Protein AF-A0A0T7L439-F1 (afdb_monomer_lite)

Foldseek 3Di:
DDPVVVVLVVVLVVLVVVVVPDDDDDPVSVVVNCCSVVVVVVVVVVVVVVVVVVVVVVVVVVVD

Sequence (64 aa):
MSHSKLWANVACAAGTVKFVMLPDPSAEIWAVYLGIVGGYAVARSLVSVKRQEVENESRETAGE

Secondary structure (DSSP, 8-state):
--HHHHHHHHHHHHHHHHHHTSSS--HHHHHHHHHHHHHHHHHHHHHHHHHHHHHHHHHHHTT-

Structure (mmCIF, N/CA/C/O backbone):
data_AF-A0A0T7L439-F1
#
_entry.id   AF-A0A0T7L439-F1
#
loop_
_atom_site.group_PDB
_atom_site.id
_atom_s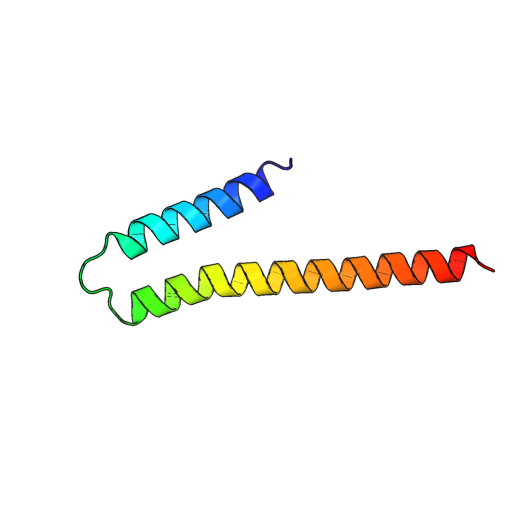ite.type_symbol
_atom_site.label_atom_id
_atom_site.label_alt_id
_atom_site.label_comp_id
_atom_site.label_asym_id
_atom_site.label_entity_id
_atom_site.label_seq_id
_atom_site.pdbx_PDB_ins_code
_atom_site.Cartn_x
_atom_site.Cartn_y
_atom_site.Cartn_z
_atom_site.occupancy
_atom_site.B_iso_or_equiv
_atom_site.auth_seq_id
_atom_site.auth_comp_id
_atom_site.auth_asym_id
_atom_site.auth_atom_id
_atom_site.pdbx_PDB_model_num
ATOM 1 N N . MET A 1 1 ? -21.737 0.979 -0.911 1.00 50.97 1 MET A N 1
ATOM 2 C CA . MET A 1 1 ? -20.260 1.029 -0.815 1.00 50.97 1 MET A CA 1
ATOM 3 C C . MET A 1 1 ? -19.846 2.482 -0.634 1.00 50.97 1 MET A C 1
ATOM 5 O O . MET A 1 1 ? -20.182 3.292 -1.482 1.00 50.97 1 MET A O 1
ATOM 9 N N . SER A 1 2 ? -19.218 2.844 0.489 1.00 65.81 2 SER A N 1
ATOM 10 C CA . SER A 1 2 ? -18.768 4.227 0.733 1.00 65.81 2 SER A CA 1
ATOM 11 C C . SER A 1 2 ? -17.646 4.591 -0.246 1.00 65.81 2 SER A C 1
ATOM 13 O O . SER A 1 2 ? -16.695 3.818 -0.385 1.00 65.81 2 SER A O 1
ATOM 15 N N . HIS A 1 3 ? -17.741 5.752 -0.905 1.00 62.00 3 HIS A N 1
ATOM 16 C CA . HIS A 1 3 ? -16.737 6.244 -1.855 1.00 62.00 3 HIS A CA 1
ATOM 17 C C . HIS A 1 3 ? -15.313 6.181 -1.282 1.00 62.00 3 HIS A C 1
ATOM 19 O O . HIS A 1 3 ? -14.401 5.724 -1.963 1.00 62.00 3 HIS A O 1
ATOM 25 N N . SER A 1 4 ? -15.123 6.516 -0.005 1.00 69.69 4 SER A N 1
ATOM 26 C CA . SER A 1 4 ? -13.810 6.481 0.652 1.00 69.69 4 SER A CA 1
ATOM 27 C C . SER A 1 4 ? -13.193 5.078 0.701 1.00 69.69 4 SER A C 1
ATOM 29 O O . SER A 1 4 ? -11.985 4.928 0.538 1.00 69.69 4 SER A O 1
ATOM 31 N N . LYS A 1 5 ? -14.008 4.024 0.871 1.00 64.56 5 LYS A N 1
ATOM 32 C CA . LYS A 1 5 ? -13.521 2.633 0.828 1.00 64.56 5 LYS A CA 1
ATOM 33 C C . LYS A 1 5 ? -13.142 2.208 -0.591 1.00 64.56 5 LYS A C 1
ATOM 35 O O . LYS A 1 5 ? -12.192 1.447 -0.748 1.00 64.56 5 LYS A O 1
ATOM 40 N N . LEU A 1 6 ? -13.865 2.681 -1.608 1.00 72.31 6 LEU A N 1
ATOM 41 C CA . LEU A 1 6 ? -13.547 2.397 -3.008 1.00 72.31 6 LEU A CA 1
ATOM 42 C C . LEU A 1 6 ? -12.206 3.041 -3.390 1.00 72.31 6 LEU A C 1
ATOM 44 O O . LEU A 1 6 ? -11.301 2.348 -3.843 1.00 72.31 6 LEU A O 1
ATOM 48 N N . TRP A 1 7 ? -12.048 4.337 -3.112 1.00 75.75 7 TRP A N 1
ATOM 49 C CA . TRP A 1 7 ? -10.837 5.094 -3.436 1.00 75.75 7 TRP A CA 1
ATOM 50 C C . TRP A 1 7 ? -9.589 4.587 -2.707 1.00 75.75 7 TRP A C 1
ATOM 52 O O . TRP A 1 7 ? -8.520 4.556 -3.309 1.00 75.75 7 TRP A O 1
ATOM 62 N N . ALA A 1 8 ? -9.715 4.107 -1.465 1.00 73.00 8 ALA A N 1
ATOM 63 C CA . ALA A 1 8 ? -8.596 3.488 -0.749 1.00 73.00 8 ALA A CA 1
ATOM 64 C C . ALA A 1 8 ? -8.080 2.216 -1.449 1.00 73.00 8 ALA A C 1
ATOM 66 O O . ALA A 1 8 ? -6.873 2.030 -1.589 1.00 73.00 8 ALA A O 1
ATOM 67 N N . ASN A 1 9 ? -8.986 1.361 -1.937 1.00 77.12 9 ASN A N 1
ATOM 68 C CA . ASN A 1 9 ? -8.597 0.167 -2.692 1.00 77.12 9 ASN A CA 1
ATOM 69 C C . ASN A 1 9 ? -8.015 0.531 -4.063 1.00 77.12 9 ASN A C 1
ATOM 71 O O . ASN A 1 9 ? -7.033 -0.072 -4.482 1.00 77.12 9 ASN A O 1
ATOM 75 N N . VAL A 1 10 ? -8.584 1.536 -4.738 1.00 80.12 10 VAL A N 1
ATOM 76 C CA . VAL A 1 10 ? -8.085 2.036 -6.030 1.00 80.12 10 VAL A CA 1
ATOM 77 C C . VAL A 1 10 ? -6.674 2.610 -5.894 1.00 80.12 10 VAL A C 1
ATOM 79 O O . VAL A 1 10 ? -5.817 2.294 -6.712 1.00 80.12 10 VAL A O 1
ATOM 82 N N . ALA A 1 11 ? -6.399 3.399 -4.852 1.00 76.00 11 ALA A N 1
ATOM 83 C CA . ALA A 1 11 ? -5.067 3.941 -4.586 1.00 76.00 11 ALA A CA 1
ATOM 84 C C . ALA A 1 11 ? -4.045 2.831 -4.296 1.00 76.00 11 ALA A C 1
ATOM 86 O O . ALA A 1 11 ? -2.937 2.860 -4.828 1.00 76.00 11 ALA A O 1
ATOM 87 N N . CYS A 1 12 ? -4.442 1.824 -3.511 1.00 75.38 12 CYS A N 1
ATOM 88 C CA . CYS A 1 12 ? -3.611 0.655 -3.231 1.00 75.38 12 CYS A CA 1
ATOM 89 C C . CYS A 1 12 ? -3.299 -0.123 -4.521 1.00 75.38 12 CYS A C 1
ATOM 91 O O . CYS A 1 12 ? -2.136 -0.360 -4.831 1.00 75.38 12 CYS A O 1
ATOM 93 N N . ALA A 1 13 ? -4.320 -0.412 -5.337 1.00 78.94 13 ALA A N 1
ATOM 94 C CA . ALA A 1 13 ? -4.164 -1.106 -6.614 1.00 78.94 13 ALA A CA 1
ATOM 95 C C . ALA A 1 13 ? -3.293 -0.321 -7.610 1.00 78.94 13 ALA A C 1
ATOM 97 O O . ALA A 1 13 ? -2.407 -0.896 -8.238 1.00 78.94 13 ALA A O 1
ATOM 98 N N . ALA A 1 14 ? -3.494 0.994 -7.730 1.00 80.50 14 ALA A N 1
ATOM 99 C CA . ALA A 1 14 ? -2.676 1.852 -8.585 1.00 80.50 14 ALA A CA 1
ATOM 100 C C . ALA A 1 14 ? -1.209 1.887 -8.124 1.00 80.50 14 ALA A C 1
ATOM 102 O O . ALA A 1 14 ? -0.303 1.804 -8.957 1.00 80.50 14 A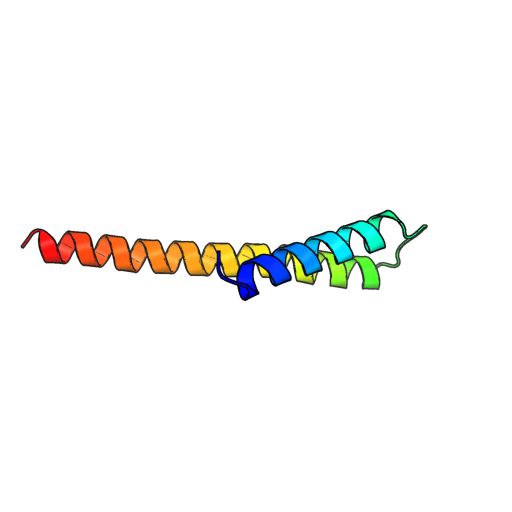LA A O 1
ATOM 103 N N . GLY A 1 15 ? -0.977 1.951 -6.808 1.00 76.12 15 GLY A N 1
ATOM 104 C CA . GLY A 1 15 ? 0.351 1.848 -6.205 1.00 76.12 15 GLY A CA 1
ATOM 105 C C . GLY A 1 15 ? 1.022 0.512 -6.516 1.00 76.12 15 GLY A C 1
ATOM 106 O O . GLY A 1 15 ? 2.152 0.503 -6.993 1.00 76.12 15 GLY A O 1
ATOM 107 N N . THR A 1 16 ? 0.309 -0.607 -6.351 1.00 79.19 16 THR A N 1
ATOM 108 C CA . THR A 1 16 ? 0.801 -1.951 -6.697 1.00 79.19 16 THR A CA 1
ATOM 109 C C . THR A 1 16 ? 1.145 -2.077 -8.177 1.00 79.19 16 THR A C 1
ATOM 111 O O . THR A 1 16 ? 2.206 -2.594 -8.510 1.00 79.19 16 THR A O 1
ATOM 114 N N . VAL A 1 17 ? 0.299 -1.574 -9.080 1.00 81.88 17 VAL A N 1
ATOM 115 C CA . VAL A 1 17 ? 0.557 -1.632 -10.529 1.00 81.88 17 VAL A CA 1
ATOM 116 C C . VAL A 1 17 ? 1.807 -0.834 -10.892 1.00 81.88 17 VAL A C 1
ATOM 118 O O . VAL A 1 17 ? 2.670 -1.338 -11.608 1.00 81.88 17 VAL A O 1
ATOM 121 N N . LYS A 1 18 ? 1.939 0.393 -10.377 1.00 77.31 18 LYS A N 1
ATOM 122 C CA . LYS A 1 18 ? 3.130 1.220 -10.612 1.00 77.31 18 LYS A CA 1
ATOM 123 C C . LYS A 1 18 ? 4.392 0.609 -10.016 1.00 77.31 18 LYS A C 1
ATOM 125 O O . LYS A 1 18 ? 5.443 0.716 -10.635 1.00 77.31 18 LYS A O 1
ATOM 130 N N . PHE A 1 19 ? 4.272 -0.044 -8.866 1.00 75.62 19 PHE A N 1
ATOM 131 C CA . PHE A 1 19 ? 5.368 -0.734 -8.205 1.00 75.62 19 PHE A CA 1
ATOM 132 C C . PHE A 1 19 ? 5.864 -1.944 -9.016 1.00 75.62 19 PHE A C 1
ATOM 134 O O . PHE A 1 19 ? 7.057 -2.068 -9.263 1.00 75.62 19 PHE A O 1
ATOM 141 N N . VAL A 1 20 ? 4.952 -2.793 -9.501 1.00 79.44 20 VAL A N 1
ATOM 142 C CA . VAL A 1 20 ? 5.280 -3.985 -10.309 1.00 79.44 20 VAL A CA 1
ATOM 143 C C . VAL A 1 20 ? 5.845 -3.616 -11.684 1.00 79.44 20 VAL A C 1
ATOM 145 O O . VAL A 1 20 ? 6.660 -4.351 -12.233 1.00 79.44 20 VAL A O 1
ATOM 148 N N . MET A 1 21 ? 5.426 -2.482 -12.250 1.00 82.62 21 MET A N 1
ATOM 149 C CA . MET A 1 21 ? 5.945 -1.990 -13.530 1.00 82.62 21 MET A CA 1
ATOM 150 C C . MET A 1 21 ? 7.305 -1.290 -13.426 1.00 82.62 21 MET A C 1
ATOM 152 O O . MET A 1 21 ? 7.865 -0.932 -14.461 1.00 82.62 21 MET A O 1
ATOM 156 N N . LEU A 1 22 ? 7.830 -1.063 -12.219 1.00 80.38 22 LEU A N 1
ATOM 157 C CA . LEU A 1 22 ? 9.123 -0.416 -12.033 1.00 80.38 22 LEU A CA 1
ATOM 158 C C . LEU A 1 22 ? 10.249 -1.464 -12.140 1.00 80.38 22 LEU A C 1
ATOM 160 O O . LEU A 1 22 ? 10.286 -2.378 -11.316 1.00 80.38 22 LEU A O 1
ATOM 164 N N . PRO A 1 23 ? 11.170 -1.365 -13.116 1.00 74.69 23 PRO A N 1
ATOM 165 C CA . PRO A 1 23 ? 12.376 -2.186 -13.117 1.00 74.69 23 PRO A CA 1
ATOM 166 C C . PRO A 1 23 ? 13.339 -1.678 -12.031 1.00 74.69 23 PRO A C 1
ATOM 168 O O . PRO A 1 23 ? 13.598 -0.479 -11.956 1.00 74.69 23 PRO A O 1
ATOM 171 N N . ASP A 1 24 ? 13.829 -2.587 -11.185 1.00 79.19 24 ASP A N 1
ATOM 172 C CA . ASP A 1 24 ? 14.733 -2.319 -10.051 1.00 79.19 24 ASP A CA 1
ATOM 173 C C . ASP A 1 24 ? 14.277 -1.195 -9.092 1.00 79.19 24 ASP A C 1
ATOM 175 O O . ASP A 1 24 ? 14.941 -0.163 -8.946 1.00 79.19 24 ASP A O 1
ATOM 179 N N . PRO A 1 25 ? 13.143 -1.372 -8.385 1.00 80.62 25 PRO A N 1
ATOM 180 C CA . PRO A 1 25 ? 12.700 -0.408 -7.386 1.00 80.62 25 PRO A CA 1
ATOM 181 C C . PRO A 1 25 ? 13.703 -0.310 -6.229 1.00 80.62 25 PRO A C 1
ATOM 183 O O . PRO A 1 25 ? 1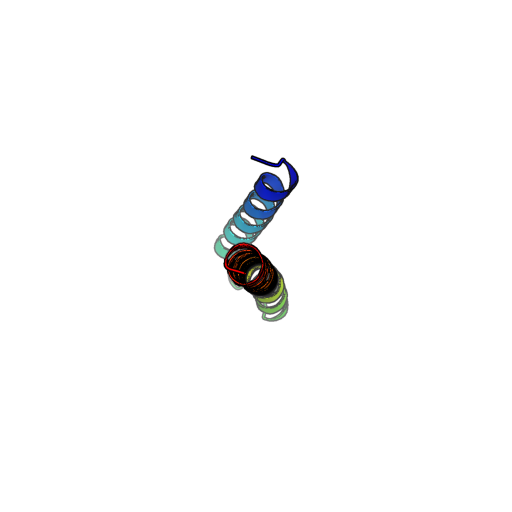4.086 -1.314 -5.623 1.00 80.62 25 PRO A O 1
ATOM 186 N N . SER A 1 26 ? 14.097 0.920 -5.887 1.00 84.38 26 SER A N 1
ATOM 187 C CA . SER A 1 26 ? 14.992 1.183 -4.757 1.00 84.38 26 SER A CA 1
ATOM 188 C C . SER A 1 26 ? 14.350 0.795 -3.416 1.00 84.38 26 SER A C 1
ATOM 190 O O . SER A 1 26 ? 13.125 0.710 -3.285 1.00 84.38 26 SER A O 1
ATOM 192 N N . ALA A 1 27 ? 15.177 0.588 -2.385 1.00 80.50 27 ALA A N 1
ATOM 193 C CA . ALA A 1 27 ? 14.712 0.207 -1.046 1.00 80.50 27 ALA A CA 1
ATOM 194 C C . ALA A 1 27 ? 13.717 1.216 -0.434 1.00 80.50 27 ALA A C 1
ATOM 196 O O . ALA A 1 27 ? 12.815 0.830 0.305 1.00 80.50 27 ALA A O 1
ATOM 197 N N . GLU A 1 28 ? 13.841 2.498 -0.779 1.00 81.56 28 GLU A N 1
ATOM 198 C CA . GLU A 1 28 ? 12.908 3.548 -0.360 1.00 81.56 28 GLU A CA 1
ATOM 199 C C . GLU A 1 28 ? 11.513 3.343 -0.968 1.00 81.56 28 GLU A C 1
ATOM 201 O O . GLU A 1 28 ? 10.507 3.420 -0.264 1.00 81.56 28 GLU A O 1
ATOM 206 N N . ILE A 1 29 ? 11.445 2.987 -2.255 1.00 82.00 29 ILE A N 1
ATOM 207 C CA . ILE A 1 29 ? 10.180 2.713 -2.951 1.00 82.00 29 ILE A CA 1
ATOM 208 C C . ILE A 1 29 ? 9.515 1.462 -2.362 1.00 82.00 29 ILE A C 1
ATOM 210 O O . ILE A 1 29 ? 8.302 1.453 -2.142 1.00 82.00 29 ILE A O 1
ATOM 214 N N . TRP A 1 30 ? 10.303 0.433 -2.031 1.00 80.00 30 TRP A N 1
ATOM 215 C CA . TRP A 1 30 ? 9.825 -0.740 -1.292 1.00 80.00 30 TRP A CA 1
ATOM 216 C C . TRP A 1 30 ? 9.253 -0.373 0.080 1.00 80.00 30 TRP A C 1
ATOM 218 O O . TRP A 1 30 ? 8.162 -0.827 0.426 1.00 80.00 30 TRP A O 1
ATOM 228 N N . ALA A 1 31 ? 9.957 0.455 0.856 1.00 78.38 31 ALA A N 1
ATOM 229 C CA . ALA A 1 31 ? 9.522 0.868 2.187 1.00 78.38 31 ALA A CA 1
ATOM 230 C C . ALA A 1 31 ? 8.209 1.665 2.139 1.00 78.38 31 ALA A C 1
ATOM 232 O O . ALA A 1 31 ? 7.299 1.404 2.927 1.00 78.38 31 ALA A O 1
ATOM 233 N N . VAL A 1 32 ? 8.071 2.581 1.176 1.00 82.94 32 VAL A N 1
ATOM 234 C CA . VAL A 1 32 ? 6.833 3.341 0.955 1.00 82.94 32 VAL A CA 1
ATOM 235 C C . VAL A 1 32 ? 5.687 2.412 0.546 1.00 82.94 32 VAL A C 1
ATOM 237 O O . VAL A 1 32 ? 4.598 2.498 1.115 1.00 82.94 32 VAL A O 1
ATOM 240 N N . TYR A 1 33 ? 5.922 1.482 -0.387 1.00 81.81 33 TYR A N 1
ATOM 241 C CA . TYR A 1 33 ? 4.903 0.529 -0.833 1.00 81.81 33 TYR A CA 1
ATOM 242 C C . TYR A 1 33 ? 4.416 -0.376 0.309 1.00 81.81 33 TYR A C 1
ATOM 244 O O . TYR A 1 33 ? 3.212 -0.471 0.563 1.00 81.81 33 TYR A O 1
ATOM 252 N N . LEU A 1 34 ? 5.346 -0.986 1.050 1.00 79.06 34 LEU A N 1
ATOM 253 C CA . LEU A 1 34 ? 5.031 -1.836 2.200 1.00 79.06 34 LEU A CA 1
ATOM 254 C C . LEU A 1 34 ? 4.369 -1.047 3.336 1.00 79.06 34 LEU A C 1
ATOM 256 O O . LEU A 1 34 ? 3.477 -1.577 3.995 1.00 79.06 34 LEU A O 1
ATOM 260 N N . GLY A 1 35 ? 4.733 0.223 3.531 1.00 82.44 35 GLY A N 1
ATOM 261 C CA . GLY A 1 35 ? 4.092 1.110 4.500 1.00 82.44 35 GLY A CA 1
ATOM 262 C C . GLY A 1 35 ? 2.624 1.395 4.171 1.00 82.44 35 GLY A C 1
ATOM 263 O O . GLY A 1 35 ? 1.771 1.317 5.053 1.00 82.44 35 GLY A O 1
ATOM 264 N N . ILE A 1 36 ? 2.301 1.656 2.900 1.00 81.50 36 ILE A N 1
ATOM 265 C CA . ILE A 1 36 ? 0.921 1.916 2.456 1.00 81.50 36 ILE A CA 1
ATOM 266 C C . ILE A 1 36 ? 0.063 0.648 2.574 1.00 81.50 36 ILE A C 1
ATOM 268 O O . ILE A 1 36 ? -1.019 0.679 3.167 1.00 81.50 36 ILE A O 1
ATOM 272 N N . VAL A 1 37 ? 0.547 -0.478 2.040 1.00 79.31 37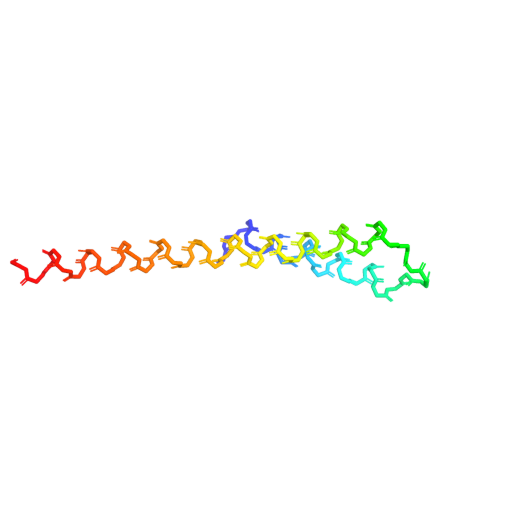 VAL A N 1
ATOM 273 C CA . VAL A 1 37 ? -0.197 -1.749 2.040 1.00 79.31 37 VAL A CA 1
ATOM 274 C C . VAL A 1 37 ? -0.324 -2.308 3.459 1.00 79.31 37 VAL A C 1
ATOM 276 O O . VAL A 1 37 ? -1.416 -2.691 3.886 1.00 79.31 37 VAL A O 1
ATOM 279 N N . GLY A 1 38 ? 0.774 -2.310 4.216 1.00 79.00 38 GLY A N 1
ATOM 280 C CA . GLY A 1 38 ? 0.813 -2.771 5.601 1.00 79.00 38 GLY A CA 1
ATOM 281 C C . GLY A 1 38 ? -0.017 -1.883 6.527 1.00 79.00 38 GLY A C 1
ATOM 282 O O . GLY A 1 38 ? -0.818 -2.393 7.309 1.00 79.00 38 GLY A O 1
ATOM 283 N N . GLY A 1 39 ? 0.087 -0.558 6.391 1.00 81.25 39 GLY A N 1
ATOM 284 C CA . GLY A 1 39 ? -0.705 0.396 7.167 1.00 81.25 39 GLY A CA 1
ATOM 285 C C . GLY A 1 39 ? -2.208 0.236 6.937 1.00 81.25 39 GLY A C 1
ATOM 286 O O . GLY A 1 39 ? -2.983 0.236 7.895 1.00 81.25 39 GLY A O 1
ATOM 287 N N . TYR A 1 40 ? -2.630 0.006 5.688 1.00 76.44 40 TYR A N 1
ATOM 288 C CA . TYR A 1 40 ? -4.028 -0.287 5.369 1.00 76.44 40 TYR A CA 1
ATOM 289 C C . TYR A 1 40 ? -4.517 -1.583 6.032 1.00 76.44 40 TYR A C 1
ATOM 291 O O . TYR A 1 40 ? -5.612 -1.607 6.600 1.00 76.44 40 TYR A O 1
ATOM 299 N N . ALA A 1 41 ? -3.710 -2.649 6.001 1.00 76.06 41 ALA A N 1
ATOM 300 C CA . ALA A 1 41 ? -4.046 -3.921 6.638 1.00 76.06 41 ALA A CA 1
ATOM 301 C C . ALA A 1 41 ? -4.182 -3.779 8.163 1.00 76.06 41 ALA A C 1
ATOM 303 O O . ALA A 1 41 ? -5.180 -4.223 8.730 1.00 76.06 41 ALA A O 1
ATOM 304 N N . VAL A 1 42 ? -3.236 -3.096 8.818 1.00 77.94 42 VAL A N 1
ATOM 305 C CA . VAL A 1 42 ? -3.265 -2.853 10.270 1.00 77.94 42 VAL A CA 1
ATOM 306 C C . VAL A 1 42 ? -4.478 -2.011 10.661 1.00 77.94 42 VAL A C 1
ATOM 308 O O . VAL A 1 42 ? -5.240 -2.410 11.540 1.00 77.94 42 VAL A O 1
ATOM 311 N N . ALA A 1 43 ? -4.721 -0.889 9.980 1.00 78.81 43 ALA A N 1
ATOM 312 C CA . ALA A 1 43 ? -5.869 -0.030 10.264 1.00 78.81 43 ALA A CA 1
ATOM 313 C C . ALA A 1 43 ? -7.200 -0.779 10.096 1.00 78.81 43 ALA A C 1
ATOM 315 O O . ALA A 1 43 ? -8.109 -0.640 10.916 1.00 78.81 43 ALA A O 1
ATOM 316 N N . ARG A 1 44 ? -7.316 -1.620 9.062 1.00 74.06 44 ARG A N 1
ATOM 317 C CA . ARG A 1 44 ? -8.506 -2.448 8.841 1.00 74.06 44 ARG A CA 1
ATOM 318 C C . ARG A 1 44 ? -8.699 -3.484 9.951 1.00 74.06 44 ARG A C 1
ATOM 320 O O . ARG A 1 44 ? -9.830 -3.664 10.402 1.00 74.06 44 ARG A O 1
ATOM 327 N N . SER A 1 45 ? -7.629 -4.135 10.402 1.00 71.31 45 SER A N 1
ATOM 328 C CA . SER A 1 45 ? -7.675 -5.115 11.493 1.00 71.31 45 SER A CA 1
ATOM 329 C C . SER A 1 45 ? -8.066 -4.470 12.821 1.00 71.31 45 SER A C 1
ATOM 331 O O . SER A 1 45 ? -8.962 -4.970 13.490 1.00 71.31 45 SER A O 1
ATOM 333 N N . LEU A 1 46 ? -7.495 -3.311 13.161 1.00 69.62 46 LEU A N 1
ATOM 334 C CA . LEU A 1 46 ? -7.835 -2.579 14.388 1.00 69.62 46 LEU A CA 1
ATOM 335 C C . LEU A 1 46 ? -9.303 -2.138 14.418 1.00 69.62 46 LEU A C 1
ATOM 337 O O . LEU A 1 46 ? -9.981 -2.298 15.430 1.00 69.62 46 LEU A O 1
ATOM 341 N N . VAL A 1 47 ? -9.819 -1.631 13.295 1.00 68.69 47 VAL A N 1
ATOM 342 C CA . VAL A 1 47 ? -11.240 -1.266 13.174 1.00 68.69 47 VAL A CA 1
ATOM 343 C C . VAL A 1 47 ? -12.142 -2.499 13.271 1.00 68.69 47 VAL A C 1
ATOM 345 O O . VAL A 1 47 ? -13.241 -2.410 13.813 1.00 68.69 47 VAL A O 1
ATOM 348 N N . SER A 1 48 ? -11.686 -3.652 12.777 1.00 68.25 48 SER A N 1
ATOM 349 C CA . SER A 1 48 ? -12.440 -4.906 12.870 1.00 68.25 48 SER A CA 1
ATOM 350 C C . SER A 1 48 ? -12.507 -5.420 14.310 1.00 68.25 48 SER A C 1
ATOM 352 O O . SER A 1 48 ? -13.590 -5.784 14.755 1.00 68.25 48 SER A O 1
ATOM 354 N N . VAL A 1 49 ? -11.398 -5.364 15.057 1.00 67.12 49 VAL A N 1
ATOM 355 C CA . VAL A 1 49 ? -11.345 -5.752 16.479 1.00 67.12 49 VAL A CA 1
ATOM 356 C C . VAL A 1 49 ? -12.227 -4.839 17.330 1.00 67.12 49 VAL A C 1
ATOM 358 O O . VAL A 1 49 ? -13.113 -5.328 18.020 1.00 67.12 49 VAL A O 1
ATOM 361 N N . LYS A 1 50 ? -12.095 -3.512 17.189 1.00 63.84 50 LYS A N 1
ATOM 362 C CA . LYS A 1 50 ? -12.960 -2.536 17.882 1.00 63.84 50 LYS A CA 1
ATOM 363 C C . LYS A 1 50 ? -14.445 -2.762 17.611 1.00 63.84 50 LYS A C 1
ATOM 365 O O . LYS A 1 50 ? -15.276 -2.600 18.497 1.00 63.84 50 LYS A O 1
ATOM 370 N N . ARG A 1 51 ? -14.798 -3.118 16.372 1.00 62.06 51 ARG A N 1
ATOM 371 C CA . ARG A 1 51 ? -16.186 -3.421 16.013 1.00 62.06 51 ARG A CA 1
ATOM 372 C C . ARG A 1 51 ? -16.670 -4.712 16.674 1.00 62.06 51 ARG A C 1
ATOM 374 O O . ARG A 1 51 ? -17.828 -4.766 17.064 1.00 62.06 51 ARG A O 1
ATOM 381 N N . GLN A 1 52 ? -15.810 -5.720 16.802 1.00 62.88 52 GLN A N 1
ATOM 382 C CA . GLN A 1 52 ? -16.141 -6.960 17.504 1.00 62.88 52 GLN A CA 1
ATOM 383 C C . GLN A 1 52 ? -16.306 -6.750 19.010 1.00 62.88 52 GLN A C 1
ATOM 385 O O . GLN A 1 52 ? -17.224 -7.324 19.579 1.00 62.88 52 GLN A O 1
ATOM 390 N N . GLU A 1 53 ? -15.488 -5.903 19.637 1.00 64.44 53 GLU A N 1
ATOM 391 C CA . GLU A 1 53 ? -15.636 -5.540 21.055 1.00 64.44 53 GLU A CA 1
ATOM 392 C C . GLU A 1 53 ? -16.990 -4.871 21.320 1.00 64.44 53 GLU A C 1
ATOM 394 O O . GLU A 1 53 ? -17.736 -5.317 22.186 1.00 64.44 53 GLU A O 1
ATOM 399 N N . VAL A 1 54 ? -17.357 -3.870 20.511 1.00 66.94 54 VAL A N 1
ATOM 400 C CA . VAL A 1 54 ? -18.659 -3.187 20.623 1.00 66.94 54 VAL A CA 1
ATOM 401 C C . VAL A 1 54 ? -19.823 -4.148 20.368 1.00 66.94 54 VAL A C 1
ATOM 403 O O . VAL A 1 54 ? -20.837 -4.095 21.061 1.00 66.94 54 VAL A O 1
ATOM 406 N N . GLU A 1 55 ? -19.698 -5.037 19.380 1.00 63.19 55 GLU A N 1
ATOM 407 C CA . GLU A 1 55 ? -20.729 -6.034 19.074 1.00 63.19 55 GLU A CA 1
ATOM 408 C C . GLU A 1 55 ? -20.861 -7.089 20.188 1.00 63.19 55 GLU A C 1
ATOM 410 O O . GLU A 1 55 ? -21.974 -7.530 20.468 1.00 63.19 55 GLU A O 1
ATOM 415 N N . ASN A 1 56 ? -19.763 -7.456 20.860 1.00 67.38 56 ASN A N 1
ATOM 416 C CA . ASN A 1 56 ? -19.782 -8.376 21.998 1.00 67.38 56 ASN A CA 1
ATOM 417 C C . ASN A 1 56 ? -20.397 -7.731 23.251 1.00 67.38 56 ASN A C 1
ATOM 419 O O . ASN A 1 56 ? -21.285 -8.327 23.851 1.00 67.38 56 ASN A O 1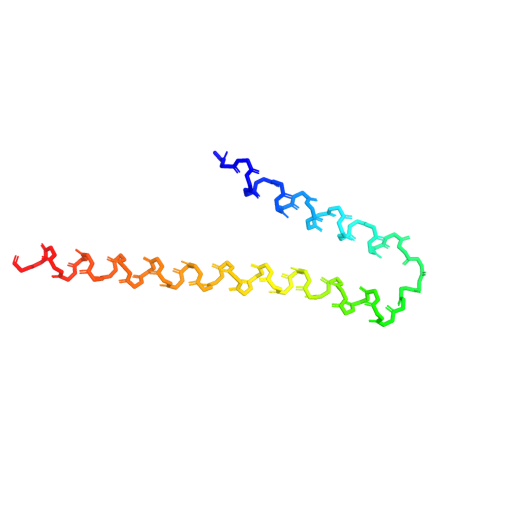
ATOM 423 N N . GLU A 1 57 ? -20.013 -6.493 23.579 1.00 68.50 57 GLU A N 1
ATOM 424 C CA . GLU A 1 57 ? -20.571 -5.723 24.706 1.00 68.50 57 GLU A CA 1
ATOM 425 C C . GLU A 1 57 ? -22.085 -5.487 24.539 1.00 68.50 57 GLU A C 1
ATOM 427 O O . GLU A 1 57 ? -22.869 -5.630 25.480 1.00 68.50 57 GLU A O 1
ATOM 432 N N . SER A 1 58 ? -22.527 -5.219 23.306 1.00 67.06 58 SER A N 1
ATOM 433 C CA . SER A 1 58 ? -23.953 -5.081 22.969 1.00 67.06 58 SER A CA 1
ATOM 434 C C . SER A 1 58 ? -24.739 -6.387 23.155 1.00 67.06 58 SER A C 1
ATOM 436 O O . SER A 1 58 ? -25.944 -6.361 23.390 1.00 67.06 58 SER A O 1
ATOM 438 N N . ARG A 1 59 ? -24.081 -7.544 23.014 1.00 67.19 59 ARG A N 1
ATOM 439 C CA . ARG A 1 59 ? -24.705 -8.864 23.182 1.00 67.19 59 ARG A CA 1
ATOM 440 C C . ARG A 1 59 ? -24.791 -9.279 24.646 1.00 67.19 59 ARG A C 1
ATOM 442 O O . ARG A 1 59 ? -25.738 -9.967 25.007 1.00 67.19 59 ARG A O 1
ATOM 449 N N . GLU A 1 60 ? -23.820 -8.871 25.457 1.00 67.31 60 GLU A N 1
ATOM 450 C CA . GLU A 1 60 ? -23.812 -9.097 26.906 1.00 67.31 60 GLU A CA 1
ATOM 451 C C . GLU A 1 60 ? -24.875 -8.234 27.599 1.00 67.31 60 GLU A C 1
ATOM 453 O O . GLU A 1 60 ? -25.674 -8.757 28.365 1.00 67.31 60 GLU A O 1
ATOM 458 N N . THR A 1 61 ? -24.993 -6.955 27.229 1.00 65.12 61 THR A N 1
ATOM 459 C CA . THR A 1 61 ? -26.014 -6.039 27.783 1.00 65.12 61 THR A CA 1
ATOM 460 C C . THR A 1 61 ? -27.450 -6.331 27.336 1.00 65.12 61 THR A C 1
ATOM 462 O O . THR A 1 61 ? -28.387 -5.965 28.036 1.00 65.12 61 THR A O 1
ATOM 465 N N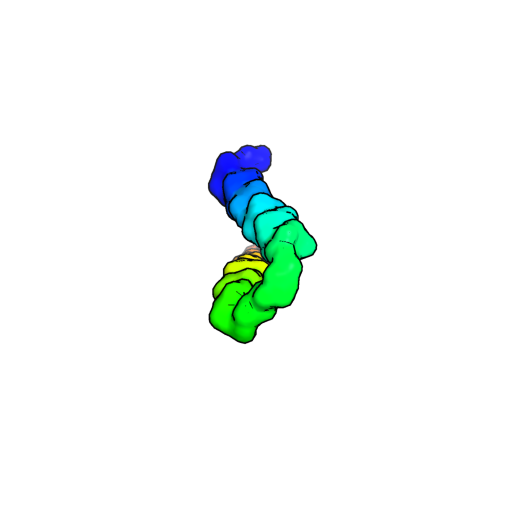 . ALA A 1 62 ? -27.655 -6.987 26.191 1.00 60.53 62 ALA A N 1
ATOM 466 C CA . ALA A 1 62 ? -28.986 -7.399 25.727 1.00 60.53 62 ALA A CA 1
ATOM 467 C C . ALA A 1 62 ? -29.462 -8.742 26.319 1.00 60.53 62 ALA A C 1
ATOM 469 O O . ALA A 1 62 ? -30.595 -9.151 26.060 1.00 60.53 62 ALA A O 1
ATOM 470 N N . GLY A 1 63 ? -28.589 -9.453 27.040 1.00 59.16 63 GLY A N 1
ATOM 471 C CA . GLY A 1 63 ? -28.891 -10.727 27.696 1.00 59.16 63 GLY A CA 1
ATOM 472 C C . GLY A 1 63 ? -29.265 -10.614 29.178 1.00 59.16 63 GLY A C 1
ATOM 473 O O . GLY A 1 63 ? -29.581 -11.645 29.772 1.00 59.16 63 GLY A O 1
ATOM 474 N N . GLU A 1 64 ? -29.218 -9.407 29.752 1.00 48.88 64 GLU A N 1
ATOM 475 C CA . GLU A 1 64 ? -29.605 -9.081 31.138 1.00 48.88 64 GLU A CA 1
ATOM 476 C C . GLU A 1 64 ? -31.047 -8.563 31.246 1.00 48.88 64 GLU A C 1
ATOM 478 O O . GLU A 1 64 ? -31.495 -7.814 30.345 1.00 48.88 64 GLU A O 1
#

pLDDT: mean 73.22, std 8.03, range [48.88, 84.38]

Organism: Neisseria meningitidis (NCBI:txid487)

Radius of gyration: 17.65 Å; chains: 1; bounding box: 45×17×45 Å